Protein AF-A8LTQ1-F1 (afdb_monomer_lite)

Organism: Dinoroseobacter shibae (strain DSM 16493 / NCIMB 14021 / DFL 12) (NCBI:txid398580)

Sequence (109 aa):
MTTNLFRIATPITLWAIHFIAIYALISAACSPRGLLGPDTMAAVAALVTGTIAVAILVLLILSGRGMRRVGPDGPELPLAQAAWWSALISFLAVLANVWPILRVSGCTG

Foldseek 3Di:
DVVLVCLLCVLVVLLVVLVVVLVVLLCCCLPPVRNDDLVRSLVVNCVSLVVSLVVLVVSLVVLVVVLVVCDPPRPCNVSSVSSNVSSVVSNVSSVVVVVCSVPPPDSDD

Radius of gyration: 17.26 Å; chains: 1; bounding box: 44×19×48 Å

Secondary structure (DSSP, 8-state):
-HHHHHHHHHHHHHHHHHHHHHHHHHHHHTSTT--S-HHHHHHHHHHHHHHHHHHHHHHHHHHHHHHHHH-TT-TTHHHHHHHHHHHHHHHHHHHHTHHHHHH---S--

pLDDT: mean 88.51, std 9.96, range [54.66, 98.06]

Structure (mmCIF, N/CA/C/O backbone):
data_AF-A8LTQ1-F1
#
_entry.id   AF-A8LTQ1-F1
#
loop_
_atom_site.group_PDB
_atom_site.id
_atom_site.type_symbol
_atom_site.label_atom_id
_atom_site.label_alt_id
_atom_site.label_comp_id
_atom_site.label_asym_id
_atom_site.label_entity_id
_atom_site.label_seq_id
_atom_site.pdbx_PDB_ins_code
_atom_site.Cartn_x
_atom_site.Cartn_y
_atom_site.Cartn_z
_atom_site.occupancy
_atom_site.B_iso_or_equiv
_atom_site.auth_seq_id
_atom_site.auth_comp_id
_atom_site.auth_asym_id
_atom_site.auth_atom_id
_atom_site.pdbx_PDB_model_num
ATOM 1 N N . MET A 1 1 ? 2.216 4.146 -23.168 1.00 58.44 1 MET A N 1
ATOM 2 C CA . MET A 1 1 ? 2.246 5.243 -22.170 1.00 58.44 1 MET A CA 1
ATOM 3 C C . MET A 1 1 ? 1.291 5.009 -20.997 1.00 58.44 1 MET A C 1
ATOM 5 O O . MET A 1 1 ? 1.746 5.030 -19.861 1.00 58.44 1 MET A O 1
ATOM 9 N N . THR A 1 2 ? 0.007 4.721 -21.237 1.00 70.44 2 THR A N 1
ATOM 10 C CA . THR A 1 2 ? -1.019 4.515 -20.188 1.00 70.44 2 THR A CA 1
ATOM 11 C C . THR A 1 2 ? -0.652 3.443 -19.155 1.00 70.44 2 THR A C 1
ATOM 13 O O . THR A 1 2 ? -0.788 3.680 -17.960 1.00 70.44 2 THR A O 1
ATOM 16 N N . THR A 1 3 ? -0.094 2.305 -19.575 1.00 77.44 3 THR A N 1
ATOM 17 C CA . THR A 1 3 ? 0.276 1.198 -18.671 1.00 77.44 3 THR A CA 1
ATOM 18 C C . THR A 1 3 ? 1.339 1.574 -17.631 1.00 77.44 3 THR A C 1
ATOM 20 O O . THR A 1 3 ? 1.256 1.134 -16.486 1.00 77.44 3 THR A O 1
ATOM 23 N N . ASN A 1 4 ? 2.323 2.404 -17.997 1.00 76.06 4 ASN A N 1
ATOM 24 C CA . ASN A 1 4 ? 3.359 2.860 -17.061 1.00 76.06 4 ASN A CA 1
ATOM 25 C C . ASN A 1 4 ? 2.785 3.861 -16.054 1.00 76.06 4 ASN A C 1
ATOM 27 O O . ASN A 1 4 ? 3.114 3.806 -14.873 1.00 76.06 4 ASN A O 1
ATOM 31 N N . LEU A 1 5 ? 1.866 4.715 -16.507 1.00 85.88 5 LEU A N 1
ATOM 32 C CA . LEU A 1 5 ? 1.183 5.687 -15.660 1.00 85.88 5 LEU A CA 1
ATOM 33 C C . LEU A 1 5 ? 0.316 4.988 -14.603 1.00 85.88 5 LEU A C 1
ATOM 35 O O . LEU A 1 5 ? 0.384 5.341 -13.429 1.00 85.88 5 LEU A O 1
ATOM 39 N N . PHE A 1 6 ? -0.393 3.919 -14.984 1.00 88.94 6 PHE A N 1
ATOM 40 C CA . PHE A 1 6 ? -1.093 3.059 -14.026 1.00 88.94 6 PHE A CA 1
ATOM 41 C C . PHE A 1 6 ? -0.135 2.435 -13.007 1.00 88.94 6 PHE A C 1
ATOM 43 O O . PHE A 1 6 ? -0.388 2.511 -11.813 1.00 88.94 6 PHE A O 1
ATOM 50 N N . ARG A 1 7 ? 1.005 1.880 -13.432 1.00 88.56 7 ARG A N 1
ATOM 51 C CA . ARG A 1 7 ? 1.968 1.260 -12.499 1.00 88.56 7 ARG A CA 1
ATOM 52 C 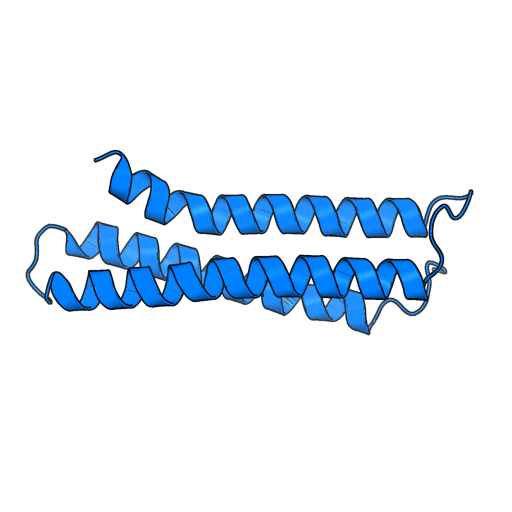C . ARG A 1 7 ? 2.552 2.232 -11.471 1.00 88.56 7 ARG A C 1
ATOM 54 O O . ARG A 1 7 ? 2.859 1.805 -10.363 1.00 88.56 7 ARG A O 1
ATOM 61 N N . ILE A 1 8 ? 2.694 3.506 -11.831 1.00 93.88 8 ILE A N 1
ATOM 62 C CA . ILE A 1 8 ? 3.156 4.566 -10.925 1.00 93.88 8 ILE A CA 1
ATOM 63 C C . ILE A 1 8 ? 2.021 5.017 -9.995 1.00 93.88 8 ILE A C 1
ATOM 65 O O . ILE A 1 8 ? 2.222 5.140 -8.789 1.00 93.88 8 ILE A O 1
ATOM 69 N N . ALA A 1 9 ? 0.824 5.248 -10.540 1.00 95.69 9 ALA A N 1
ATOM 70 C CA . ALA A 1 9 ? -0.294 5.813 -9.790 1.00 95.69 9 ALA A CA 1
ATOM 71 C C . ALA A 1 9 ? -0.985 4.795 -8.870 1.00 95.69 9 ALA A C 1
ATOM 73 O O . ALA A 1 9 ? -1.366 5.147 -7.757 1.00 95.69 9 ALA A O 1
ATOM 74 N N . THR A 1 10 ? -1.129 3.533 -9.289 1.00 96.00 10 THR A N 1
ATOM 75 C CA . THR A 1 10 ? -1.904 2.523 -8.549 1.00 96.00 10 THR A CA 1
ATOM 76 C C . THR A 1 10 ? -1.443 2.3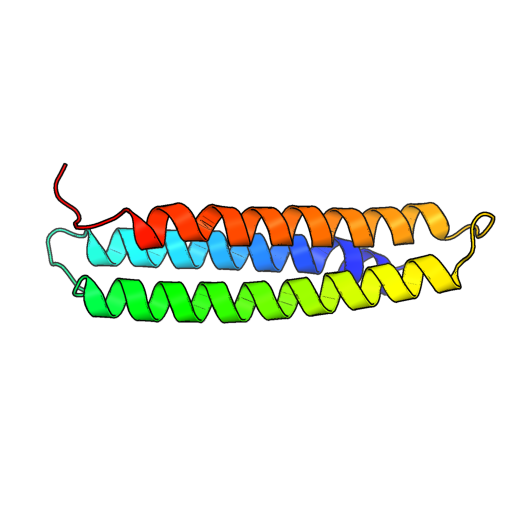37 -7.098 1.00 96.00 10 THR A C 1
ATOM 78 O O . THR A 1 10 ? -2.313 2.352 -6.230 1.00 96.00 10 THR A O 1
ATOM 81 N N . PRO A 1 11 ? -0.140 2.207 -6.77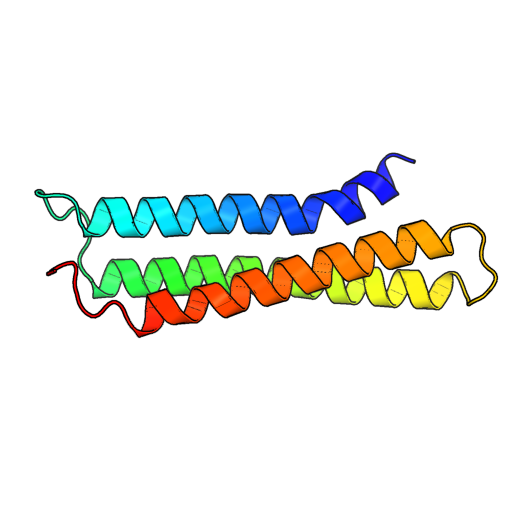0 1.00 96.38 11 PRO A N 1
ATOM 82 C CA . PRO A 1 11 ? 0.285 2.091 -5.375 1.00 96.38 11 PRO A CA 1
ATOM 83 C C . PRO A 1 11 ? -0.105 3.304 -4.524 1.00 96.38 11 PRO A C 1
ATOM 85 O O . PRO A 1 11 ? -0.576 3.142 -3.399 1.00 96.38 11 PRO A O 1
ATOM 88 N N . ILE A 1 12 ? 0.023 4.509 -5.088 1.00 96.88 12 ILE A N 1
ATOM 89 C CA . ILE A 1 12 ? -0.324 5.770 -4.421 1.00 96.88 12 ILE A CA 1
ATOM 90 C C . ILE A 1 12 ? -1.834 5.839 -4.190 1.00 96.88 12 ILE A C 1
ATOM 92 O O . ILE A 1 12 ? -2.277 6.164 -3.090 1.00 96.88 12 ILE A O 1
ATOM 96 N N . THR A 1 13 ? -2.634 5.487 -5.197 1.00 97.50 13 THR A N 1
ATOM 97 C CA . THR A 1 13 ? -4.095 5.456 -5.087 1.00 97.50 13 THR A CA 1
ATOM 98 C C . THR A 1 13 ? -4.561 4.421 -4.063 1.00 97.50 13 THR A C 1
ATOM 100 O O . THR A 1 13 ? -5.430 4.729 -3.253 1.00 97.50 13 THR A O 1
ATOM 103 N N . LEU A 1 14 ? -3.969 3.222 -4.045 1.00 97.25 14 LEU A N 1
ATOM 104 C CA . LEU A 1 14 ? -4.289 2.193 -3.050 1.00 97.25 14 LEU A CA 1
ATOM 105 C C . LEU A 1 14 ? -3.955 2.652 -1.630 1.00 97.25 14 LEU A C 1
ATOM 107 O O . LEU A 1 14 ? -4.764 2.461 -0.724 1.00 97.25 14 LEU A O 1
ATOM 111 N N . TRP A 1 15 ? -2.801 3.294 -1.440 1.00 97.00 15 TRP A N 1
ATOM 112 C CA . TRP A 1 15 ? -2.447 3.894 -0.157 1.00 97.00 15 TRP A CA 1
ATOM 113 C C . TRP A 1 15 ? -3.427 5.002 0.253 1.00 97.00 15 TRP A C 1
ATOM 115 O O . TRP A 1 15 ? -3.867 5.026 1.398 1.00 97.00 15 TRP A O 1
ATOM 125 N N . ALA A 1 16 ? -3.826 5.885 -0.665 1.00 97.19 16 ALA A N 1
ATOM 126 C CA . ALA A 1 16 ? -4.780 6.950 -0.361 1.00 97.19 16 ALA A CA 1
ATOM 127 C C . ALA A 1 16 ? -6.154 6.388 0.045 1.00 97.19 16 ALA A C 1
ATOM 129 O O . ALA A 1 16 ? -6.738 6.831 1.033 1.00 97.19 16 ALA A O 1
ATOM 130 N N . ILE A 1 17 ? -6.648 5.371 -0.671 1.00 97.44 17 ILE A N 1
ATOM 131 C CA . ILE A 1 17 ? -7.896 4.671 -0.331 1.00 97.44 17 ILE A CA 1
ATOM 132 C C . ILE A 1 17 ? -7.784 4.013 1.049 1.00 97.44 17 ILE A C 1
ATOM 134 O O . ILE A 1 17 ? -8.697 4.140 1.864 1.00 97.44 17 ILE A O 1
ATOM 138 N N . HIS A 1 18 ? -6.663 3.345 1.331 1.00 96.44 18 HIS A N 1
ATOM 139 C CA . HIS A 1 18 ? -6.382 2.761 2.645 1.00 96.44 18 HIS A CA 1
ATOM 140 C C . HIS A 1 18 ? -6.408 3.809 3.753 1.00 96.44 18 HIS A C 1
ATOM 142 O O . HIS A 1 18 ? -7.106 3.622 4.746 1.00 96.44 18 HIS A O 1
ATOM 148 N N . PHE A 1 19 ? -5.712 4.928 3.563 1.00 94.56 19 PHE A N 1
A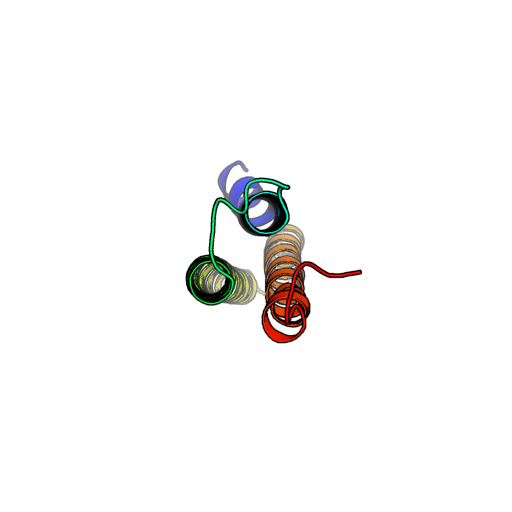TOM 149 C CA . PHE A 1 19 ? -5.666 6.018 4.531 1.00 94.56 19 PHE A CA 1
ATOM 150 C C . PHE A 1 19 ? -7.066 6.568 4.832 1.00 94.56 19 PHE A C 1
ATOM 152 O O . PHE A 1 19 ? -7.435 6.706 5.998 1.00 94.56 19 PHE A O 1
ATOM 159 N N . ILE A 1 20 ? -7.875 6.807 3.794 1.00 96.19 20 ILE A N 1
ATOM 160 C CA . ILE A 1 20 ? -9.266 7.259 3.938 1.00 96.19 20 ILE A CA 1
ATOM 161 C C . ILE A 1 20 ? -10.097 6.229 4.713 1.00 96.19 20 ILE A C 1
ATOM 163 O O . ILE A 1 20 ? -10.845 6.603 5.616 1.00 96.19 20 ILE A O 1
ATOM 167 N N . ALA A 1 21 ? -9.959 4.938 4.398 1.00 94.31 21 ALA A N 1
ATOM 168 C CA . ALA A 1 21 ? -10.699 3.874 5.070 1.00 94.31 21 ALA A CA 1
ATOM 169 C C . ALA A 1 21 ? -10.338 3.766 6.561 1.00 94.31 21 ALA A C 1
ATOM 171 O O . ALA A 1 21 ? -11.232 3.693 7.403 1.00 94.31 21 ALA A O 1
ATOM 172 N N . ILE A 1 22 ? -9.045 3.804 6.902 1.00 92.12 22 ILE A N 1
ATOM 173 C CA . ILE A 1 22 ? -8.582 3.777 8.297 1.00 92.12 22 ILE A CA 1
ATOM 174 C C . ILE A 1 22 ? -9.066 5.014 9.052 1.00 92.12 22 ILE A C 1
ATOM 176 O O . ILE A 1 22 ? -9.585 4.887 10.160 1.00 92.12 22 ILE A O 1
ATOM 180 N N . TYR A 1 23 ? -8.962 6.196 8.444 1.00 90.38 23 TYR A N 1
ATOM 181 C CA . TYR A 1 23 ? -9.469 7.427 9.042 1.00 90.38 23 TYR A CA 1
ATOM 182 C C . TYR A 1 23 ? -10.973 7.334 9.333 1.00 90.38 23 TYR A C 1
ATOM 184 O O . TYR A 1 23 ? -11.397 7.584 10.459 1.00 90.38 23 TYR A O 1
ATOM 192 N N . ALA A 1 24 ? -11.772 6.889 8.358 1.00 91.69 24 ALA A N 1
ATOM 193 C CA . ALA A 1 24 ? -13.213 6.723 8.522 1.00 91.69 24 ALA A CA 1
ATOM 194 C C . ALA A 1 24 ? -13.574 5.707 9.621 1.00 91.69 24 ALA A C 1
ATOM 196 O O . ALA A 1 24 ? -14.493 5.956 10.401 1.00 91.69 24 ALA A O 1
ATOM 197 N N . LEU A 1 25 ? -12.840 4.592 9.721 1.00 90.25 25 LEU A N 1
ATOM 198 C CA . LEU A 1 25 ? -13.030 3.591 10.778 1.00 90.25 25 LEU A CA 1
ATOM 199 C C . LEU A 1 25 ? -12.756 4.170 12.169 1.00 90.25 25 LEU A C 1
ATOM 201 O O . LEU A 1 25 ? -13.558 3.970 13.081 1.00 90.25 25 LEU A O 1
ATOM 205 N N . ILE A 1 26 ? -11.663 4.923 12.321 1.00 86.62 26 ILE A N 1
ATOM 206 C CA . ILE A 1 26 ? -11.325 5.594 13.581 1.00 86.62 26 ILE A CA 1
ATOM 207 C C . ILE A 1 26 ? -12.400 6.632 13.926 1.00 86.62 26 ILE A C 1
ATOM 209 O O . ILE A 1 26 ? -12.896 6.645 15.051 1.00 86.62 26 ILE A O 1
ATOM 213 N N . SER A 1 27 ? -12.830 7.457 12.964 1.00 87.75 27 SER A N 1
ATOM 214 C CA . SER A 1 27 ? -13.909 8.431 13.178 1.00 87.75 27 SER A CA 1
ATOM 215 C C . SER A 1 27 ? -15.233 7.771 13.580 1.00 87.75 27 SER A C 1
ATOM 217 O O . SER A 1 27 ? -15.941 8.297 14.437 1.00 87.75 27 SER A O 1
ATOM 219 N N . ALA A 1 28 ? -15.572 6.618 12.998 1.00 87.44 28 ALA A N 1
ATOM 220 C CA . ALA A 1 28 ? -16.782 5.876 13.342 1.00 87.44 28 ALA A CA 1
ATOM 221 C C . ALA A 1 28 ? -16.717 5.292 14.763 1.00 87.44 28 ALA A C 1
ATOM 223 O O . ALA A 1 28 ? -17.684 5.426 15.522 1.00 87.44 28 ALA A O 1
ATOM 224 N N . ALA A 1 29 ? -15.577 4.702 15.137 1.00 85.81 29 ALA A N 1
ATOM 225 C CA . ALA A 1 29 ? -15.347 4.153 16.472 1.00 85.81 29 ALA A CA 1
ATOM 226 C C . ALA A 1 29 ? -15.342 5.243 17.556 1.00 85.81 29 ALA A C 1
ATOM 228 O O . ALA A 1 29 ? -15.909 5.047 18.626 1.00 85.81 29 ALA A O 1
ATOM 229 N N . CYS A 1 30 ? -14.777 6.416 17.254 1.00 84.38 30 CYS A N 1
ATOM 230 C CA . CYS A 1 30 ? -14.687 7.540 18.188 1.00 84.38 30 CYS A CA 1
ATOM 231 C C . CYS A 1 30 ? -15.872 8.515 18.119 1.00 84.38 30 CYS A C 1
ATOM 233 O O . CYS A 1 30 ? -15.833 9.585 18.725 1.00 84.38 30 CYS A O 1
ATOM 235 N N . SER A 1 31 ? -16.934 8.173 17.387 1.00 85.88 31 SER A N 1
ATOM 236 C CA . SER A 1 31 ? -18.150 8.986 17.357 1.00 85.88 31 SER A CA 1
ATOM 237 C C . SER A 1 31 ? -18.899 8.917 18.702 1.00 85.88 31 SER A C 1
ATOM 239 O O . SER A 1 31 ? -18.858 7.880 19.363 1.00 85.88 31 SER A O 1
ATOM 241 N N . PRO A 1 32 ? -19.669 9.952 19.104 1.00 77.31 32 PRO A N 1
ATOM 242 C CA . PRO A 1 32 ? -20.392 9.964 20.387 1.00 77.31 32 PRO A CA 1
ATOM 243 C C . PRO A 1 32 ? -21.386 8.810 20.567 1.00 77.31 32 PRO A C 1
ATOM 245 O O . PRO A 1 32 ? -21.786 8.495 21.682 1.00 77.31 32 PRO A O 1
ATOM 248 N N . ARG A 1 33 ? -21.823 8.208 19.455 1.00 75.94 33 ARG A N 1
ATOM 249 C CA . ARG A 1 33 ? -22.756 7.077 19.430 1.00 75.94 33 ARG A CA 1
ATOM 250 C C . ARG A 1 33 ? -22.043 5.721 19.389 1.00 75.94 33 ARG A C 1
ATOM 252 O O . ARG A 1 33 ? -22.732 4.712 19.448 1.00 75.94 33 ARG A O 1
ATOM 259 N N . GLY A 1 34 ? -20.709 5.698 19.269 1.00 72.88 34 GLY A N 1
ATOM 260 C CA . GLY A 1 34 ? -19.882 4.491 19.325 1.00 72.88 34 GLY A CA 1
ATOM 261 C C . GLY A 1 34 ? -20.360 3.385 18.387 1.00 72.88 34 GLY A C 1
ATOM 262 O O . GLY A 1 34 ? -20.672 2.291 18.842 1.00 72.88 34 GLY A O 1
ATOM 263 N N . LEU A 1 35 ? -20.448 3.668 17.081 1.00 79.50 35 LEU A N 1
ATOM 264 C CA . LEU A 1 35 ? -20.995 2.734 16.080 1.00 79.50 35 LEU A CA 1
ATOM 265 C C . LEU A 1 35 ? -20.237 1.394 15.999 1.00 79.50 35 LEU A C 1
ATOM 267 O O . LEU A 1 35 ? -20.791 0.415 15.503 1.00 79.50 35 LEU A O 1
ATOM 271 N N . LEU A 1 36 ? -18.980 1.351 16.451 1.00 82.50 36 LEU A N 1
ATOM 272 C CA . LEU A 1 36 ? -18.110 0.177 16.421 1.00 82.50 36 LEU A CA 1
ATOM 273 C C . LEU A 1 36 ? -17.378 0.019 17.754 1.00 82.50 36 LEU A C 1
ATOM 275 O O . LEU A 1 36 ? -16.804 0.978 18.268 1.00 82.50 36 LEU A O 1
ATOM 279 N N . GLY A 1 37 ? -17.351 -1.208 18.277 1.00 83.44 37 GLY A N 1
ATOM 280 C CA . GLY A 1 37 ? -16.516 -1.557 19.424 1.00 83.44 37 GLY A CA 1
ATOM 281 C C . GLY A 1 37 ? -15.020 -1.596 19.061 1.00 83.44 37 GLY A C 1
ATOM 282 O O . GLY A 1 37 ? -14.689 -1.836 17.893 1.00 83.44 37 GLY A O 1
ATOM 283 N N . PRO A 1 38 ? -14.108 -1.417 20.037 1.00 82.56 38 PRO A N 1
ATOM 284 C CA . PRO A 1 38 ? -12.661 -1.410 19.802 1.00 82.56 38 PRO A CA 1
ATOM 285 C C . PRO A 1 38 ? -12.145 -2.672 19.102 1.00 82.56 38 PRO A C 1
ATOM 287 O O . PRO A 1 38 ? -11.390 -2.568 18.139 1.00 82.56 38 PRO A O 1
ATOM 290 N N . ASP A 1 39 ? -12.621 -3.853 19.507 1.00 85.75 39 ASP A N 1
ATOM 291 C CA . ASP A 1 39 ? -12.189 -5.131 18.922 1.00 85.75 39 ASP A CA 1
ATOM 292 C C . ASP A 1 39 ? -12.604 -5.259 17.452 1.00 85.75 39 ASP A C 1
ATOM 294 O O . ASP A 1 39 ? -11.830 -5.709 16.607 1.00 85.75 39 ASP A O 1
ATOM 298 N N . THR A 1 40 ? -13.824 -4.821 17.121 1.00 88.88 40 THR A N 1
ATOM 299 C CA . THR A 1 40 ? -14.318 -4.836 15.736 1.00 88.88 40 THR A CA 1
ATOM 300 C C . THR A 1 40 ? -13.553 -3.831 14.882 1.00 88.88 40 THR A C 1
ATOM 302 O O . THR A 1 40 ? -13.168 -4.153 13.759 1.00 88.88 40 THR A O 1
ATOM 305 N N . MET A 1 41 ? -13.279 -2.635 15.412 1.00 88.31 41 MET A N 1
ATOM 306 C CA . MET A 1 41 ? -12.470 -1.633 14.719 1.00 88.31 41 MET A CA 1
ATOM 307 C C . MET A 1 41 ? -11.055 -2.154 14.449 1.00 88.31 41 MET A C 1
ATOM 309 O O . MET A 1 41 ? -10.607 -2.098 13.304 1.00 88.31 41 MET A O 1
ATOM 313 N N . ALA A 1 42 ? -10.393 -2.735 15.453 1.00 87.12 42 ALA A N 1
ATOM 314 C CA . ALA A 1 42 ? -9.059 -3.309 15.312 1.00 87.12 42 ALA A CA 1
ATOM 315 C C . ALA A 1 42 ? -9.032 -4.452 14.286 1.00 87.12 42 ALA A C 1
ATOM 317 O O . ALA A 1 42 ? -8.162 -4.471 13.413 1.00 87.12 42 ALA A O 1
ATOM 318 N N . ALA A 1 43 ? -10.007 -5.366 14.329 1.00 89.94 43 ALA A N 1
ATOM 319 C CA . ALA A 1 43 ? -10.101 -6.475 13.381 1.00 89.94 43 ALA A CA 1
ATOM 320 C C . ALA A 1 43 ? -10.296 -5.991 11.933 1.00 89.94 43 ALA A C 1
ATOM 322 O O . ALA A 1 43 ? -9.596 -6.445 11.024 1.00 89.94 43 ALA A O 1
ATOM 323 N N . VAL A 1 44 ? -11.206 -5.035 11.709 1.00 92.19 44 VAL A N 1
ATOM 324 C CA . VAL A 1 44 ? -11.457 -4.476 10.371 1.00 92.19 44 VAL A CA 1
ATOM 325 C C . VAL A 1 44 ? -10.249 -3.673 9.885 1.00 92.19 44 VAL A C 1
ATOM 327 O O . VAL A 1 44 ? -9.834 -3.831 8.737 1.00 92.19 44 VAL A O 1
ATOM 330 N N . ALA A 1 45 ? -9.633 -2.866 10.749 1.00 91.19 45 ALA A N 1
ATOM 331 C CA . ALA A 1 45 ? -8.433 -2.105 10.415 1.00 91.19 45 ALA A CA 1
ATOM 332 C C . ALA A 1 45 ? -7.252 -3.025 10.061 1.00 91.19 45 ALA A C 1
ATOM 334 O O . ALA A 1 45 ? -6.547 -2.763 9.082 1.00 91.19 45 ALA A O 1
ATOM 335 N N . ALA A 1 46 ? -7.061 -4.124 10.798 1.00 91.12 46 ALA A N 1
ATOM 336 C CA . ALA A 1 46 ? -6.042 -5.130 10.505 1.00 91.12 46 ALA A CA 1
ATOM 337 C C . ALA A 1 46 ? -6.298 -5.821 9.157 1.00 91.12 46 ALA A C 1
ATOM 339 O O . ALA A 1 46 ? -5.371 -5.961 8.358 1.00 91.12 46 ALA A O 1
ATOM 340 N N . LEU A 1 47 ? -7.550 -6.185 8.861 1.00 94.06 47 LEU A N 1
ATOM 341 C CA . LEU A 1 47 ? -7.926 -6.803 7.587 1.00 94.06 47 LEU A CA 1
ATOM 342 C C . LEU A 1 47 ? -7.706 -5.852 6.399 1.00 94.06 47 LEU A C 1
ATOM 344 O O . LEU A 1 47 ? -7.080 -6.225 5.404 1.00 94.06 47 LEU A O 1
ATOM 348 N N . VAL A 1 48 ? -8.176 -4.607 6.501 1.00 94.94 48 VAL A N 1
ATOM 349 C CA . VAL A 1 48 ? -8.010 -3.580 5.458 1.00 94.94 48 VAL A CA 1
ATOM 350 C C . VAL A 1 48 ? -6.530 -3.252 5.245 1.00 94.94 48 VAL A C 1
ATOM 352 O O . VAL A 1 48 ? -6.062 -3.164 4.112 1.00 94.94 48 VAL A O 1
ATOM 355 N N . THR A 1 49 ? -5.758 -3.136 6.324 1.00 94.62 49 THR A N 1
ATOM 356 C CA . THR A 1 49 ? -4.316 -2.872 6.231 1.00 94.62 49 THR A CA 1
ATOM 357 C C . THR A 1 49 ? -3.570 -4.049 5.621 1.00 94.62 49 THR A C 1
ATOM 359 O O . THR A 1 49 ? -2.776 -3.849 4.705 1.00 94.62 49 THR A O 1
ATOM 362 N N . GLY A 1 50 ? -3.854 -5.276 6.061 1.00 94.38 50 GLY A N 1
ATOM 363 C CA . GLY A 1 50 ? -3.220 -6.479 5.527 1.00 94.38 50 GLY A CA 1
ATOM 364 C C . GLY A 1 50 ? -3.510 -6.683 4.040 1.00 94.38 50 GLY A C 1
ATOM 365 O O . GLY A 1 50 ? -2.590 -6.925 3.260 1.00 94.38 50 GLY A O 1
ATOM 366 N N . THR A 1 51 ? -4.767 -6.522 3.622 1.00 96.56 51 THR A N 1
ATOM 367 C CA . THR A 1 51 ? -5.166 -6.668 2.211 1.00 96.56 51 THR A CA 1
ATOM 368 C C . THR A 1 51 ? -4.482 -5.640 1.309 1.00 96.56 51 THR A C 1
ATOM 370 O O . THR A 1 51 ? -3.913 -6.015 0.280 1.00 96.56 51 THR A O 1
ATOM 373 N N . ILE A 1 52 ? -4.455 -4.364 1.706 1.00 97.62 52 ILE A N 1
ATOM 374 C CA . ILE A 1 52 ? -3.780 -3.320 0.925 1.00 97.62 52 ILE A CA 1
ATOM 375 C C . ILE A 1 52 ? -2.259 -3.511 0.942 1.00 97.62 52 ILE A C 1
ATOM 377 O O . ILE A 1 52 ? -1.621 -3.376 -0.104 1.00 97.62 52 ILE A O 1
ATOM 381 N N . ALA A 1 53 ? -1.668 -3.877 2.083 1.00 96.50 53 ALA A N 1
ATOM 382 C CA . ALA A 1 53 ? -0.235 -4.150 2.179 1.00 96.50 53 ALA A CA 1
ATOM 383 C C . ALA A 1 53 ? 0.184 -5.269 1.217 1.00 96.50 53 ALA A C 1
ATOM 385 O O . ALA A 1 53 ? 1.164 -5.112 0.490 1.00 96.50 53 ALA A O 1
ATOM 386 N N . VAL A 1 54 ? -0.581 -6.364 1.151 1.00 97.81 54 VAL A N 1
ATOM 387 C CA . VAL A 1 54 ? -0.333 -7.460 0.202 1.00 97.81 54 VAL A CA 1
ATOM 388 C C . VAL A 1 54 ? -0.484 -6.980 -1.243 1.00 97.81 54 VAL A C 1
ATOM 390 O O . VAL A 1 54 ? 0.383 -7.272 -2.067 1.00 97.81 54 VAL A O 1
ATOM 393 N N . ALA A 1 55 ? -1.527 -6.209 -1.561 1.00 97.81 55 ALA A N 1
ATOM 394 C CA . ALA A 1 55 ? -1.721 -5.676 -2.910 1.00 97.81 55 ALA A CA 1
ATOM 395 C C . ALA A 1 55 ? -0.539 -4.796 -3.358 1.00 97.81 55 ALA A C 1
ATOM 397 O O . ALA A 1 55 ? -0.008 -4.977 -4.457 1.00 97.81 55 ALA A O 1
ATOM 398 N N . ILE A 1 56 ? -0.070 -3.888 -2.497 1.00 97.50 56 ILE A N 1
ATOM 399 C CA . ILE A 1 56 ? 1.078 -3.025 -2.801 1.00 97.50 56 ILE A CA 1
ATOM 400 C C . ILE A 1 56 ? 2.381 -3.834 -2.841 1.00 97.50 56 ILE A C 1
ATOM 402 O O . ILE A 1 56 ? 3.213 -3.581 -3.709 1.00 97.50 56 ILE A O 1
ATOM 406 N N . LEU A 1 57 ? 2.554 -4.842 -1.982 1.00 97.75 57 LEU A N 1
ATOM 407 C CA . LEU A 1 57 ? 3.708 -5.743 -2.034 1.00 97.75 57 LEU A CA 1
ATOM 408 C C . LEU A 1 57 ? 3.786 -6.477 -3.378 1.00 97.75 57 LEU A C 1
ATOM 410 O O . LEU A 1 57 ? 4.859 -6.557 -3.979 1.00 97.75 57 LEU A O 1
ATOM 414 N N . VAL A 1 58 ? 2.654 -6.970 -3.888 1.00 97.56 58 VAL A N 1
ATOM 415 C CA . VAL A 1 58 ? 2.586 -7.577 -5.224 1.00 97.56 58 VAL A CA 1
ATOM 416 C C . VAL A 1 58 ? 3.019 -6.563 -6.285 1.00 97.56 58 VAL A C 1
ATOM 418 O O . VAL A 1 58 ? 3.874 -6.887 -7.111 1.00 97.56 58 VAL A O 1
ATOM 421 N N . LEU A 1 59 ? 2.515 -5.326 -6.239 1.00 96.00 59 LEU A N 1
ATOM 422 C CA . LEU A 1 59 ? 2.931 -4.267 -7.168 1.00 96.00 59 LEU A CA 1
ATOM 423 C C . LEU A 1 59 ? 4.428 -3.953 -7.062 1.00 96.00 59 LEU A C 1
ATOM 425 O O . LEU A 1 59 ? 5.092 -3.836 -8.088 1.00 96.00 59 LEU A O 1
ATOM 429 N N . LEU A 1 60 ? 4.982 -3.889 -5.852 1.00 96.81 60 LEU A N 1
ATOM 430 C CA . LEU A 1 60 ? 6.405 -3.655 -5.609 1.00 96.81 60 LEU A CA 1
ATOM 431 C C . LEU A 1 60 ? 7.270 -4.760 -6.230 1.00 96.81 60 LEU A C 1
ATOM 433 O O . LEU A 1 60 ? 8.247 -4.471 -6.927 1.00 96.81 60 LEU A O 1
ATOM 437 N N . ILE A 1 61 ? 6.886 -6.026 -6.036 1.00 96.88 61 ILE A N 1
ATOM 438 C CA . ILE A 1 61 ? 7.574 -7.184 -6.622 1.00 96.88 61 ILE A CA 1
ATOM 439 C C . ILE A 1 61 ? 7.488 -7.144 -8.153 1.00 96.88 61 ILE A C 1
ATOM 441 O O . ILE A 1 61 ? 8.493 -7.374 -8.835 1.00 96.88 61 ILE A O 1
ATOM 445 N N . LEU A 1 62 ? 6.313 -6.841 -8.713 1.00 94.62 62 LEU A N 1
ATOM 446 C CA . LEU A 1 62 ? 6.114 -6.751 -10.161 1.00 94.62 62 LEU A CA 1
ATOM 447 C C . LEU A 1 62 ? 6.907 -5.591 -10.779 1.00 94.62 62 LEU A C 1
ATOM 449 O O . LEU A 1 62 ? 7.568 -5.794 -11.800 1.00 94.62 62 LEU A O 1
ATOM 453 N N . SER A 1 63 ? 6.915 -4.416 -10.147 1.00 93.31 63 SER A N 1
ATOM 454 C CA . SER A 1 63 ? 7.711 -3.258 -10.571 1.00 93.31 63 SER A CA 1
ATOM 455 C C . SER A 1 63 ? 9.209 -3.548 -10.489 1.00 93.31 63 SER A C 1
ATOM 457 O O . SER A 1 63 ? 9.939 -3.255 -11.434 1.00 93.31 63 SER A O 1
ATOM 459 N N . GLY A 1 64 ? 9.672 -4.219 -9.429 1.00 93.25 64 GLY A N 1
ATOM 460 C CA . GLY A 1 64 ? 11.075 -4.624 -9.290 1.00 93.25 64 GLY A CA 1
ATOM 461 C C . GLY A 1 64 ? 11.506 -5.636 -10.354 1.00 93.25 64 GLY A C 1
ATOM 462 O O . GLY A 1 64 ? 12.588 -5.520 -10.932 1.00 93.25 64 GLY A O 1
ATOM 463 N N . ARG A 1 65 ? 10.640 -6.604 -10.680 1.00 93.56 65 ARG A N 1
ATOM 464 C CA . ARG A 1 65 ? 10.859 -7.538 -11.798 1.00 93.56 65 ARG A CA 1
ATOM 465 C C . ARG A 1 65 ? 10.880 -6.820 -13.147 1.00 93.56 65 ARG A C 1
ATOM 467 O O . ARG A 1 65 ? 11.718 -7.151 -13.979 1.00 93.56 65 ARG A O 1
ATOM 474 N N . GLY A 1 66 ? 9.985 -5.857 -13.361 1.00 88.88 66 GLY A N 1
ATOM 475 C CA . GLY A 1 66 ? 9.951 -5.033 -14.570 1.00 88.88 66 GLY A CA 1
ATOM 476 C C . GLY A 1 66 ? 11.235 -4.227 -14.752 1.00 88.88 66 GLY A C 1
ATOM 477 O O . GLY A 1 66 ? 11.856 -4.310 -15.806 1.00 88.88 66 GLY A O 1
ATOM 478 N N . MET A 1 67 ? 11.684 -3.541 -13.700 1.00 90.00 67 MET A N 1
ATOM 479 C CA . MET A 1 67 ? 12.922 -2.758 -13.698 1.00 90.00 67 MET A CA 1
ATOM 480 C C . MET A 1 67 ? 14.148 -3.616 -14.034 1.00 90.00 67 MET A C 1
ATOM 482 O O . MET A 1 67 ? 14.946 -3.240 -14.887 1.00 90.00 67 MET A O 1
ATOM 486 N N . ARG A 1 68 ? 14.259 -4.820 -13.450 1.00 91.00 68 ARG A N 1
ATOM 487 C CA . ARG A 1 68 ? 15.352 -5.760 -13.768 1.00 91.00 68 ARG A CA 1
ATOM 488 C C . ARG A 1 68 ? 15.365 -6.213 -15.233 1.00 91.00 68 ARG A C 1
ATOM 490 O O . ARG A 1 68 ? 16.429 -6.550 -15.733 1.00 91.00 68 ARG A O 1
ATOM 497 N N . ARG A 1 69 ? 14.211 -6.245 -15.912 1.00 90.06 69 ARG A N 1
ATOM 498 C CA . ARG A 1 69 ? 14.109 -6.647 -17.329 1.00 90.06 69 ARG A CA 1
ATOM 499 C C . ARG A 1 69 ? 14.507 -5.543 -18.305 1.00 90.06 69 ARG A C 1
ATOM 501 O O . ARG A 1 69 ? 14.935 -5.866 -19.403 1.00 90.06 69 ARG A O 1
ATOM 508 N N . VAL A 1 70 ? 14.335 -4.276 -17.928 1.00 89.56 70 VAL A N 1
ATOM 509 C CA . VAL A 1 70 ? 14.696 -3.125 -18.777 1.00 89.56 70 VAL A CA 1
ATOM 510 C C . VAL A 1 70 ? 16.217 -3.000 -18.928 1.00 89.56 70 VAL A C 1
ATOM 512 O O . VAL A 1 70 ? 16.688 -2.576 -19.978 1.00 89.56 70 VAL A O 1
ATOM 515 N N . GLY A 1 71 ? 16.978 -3.430 -17.916 1.00 85.50 71 GLY A N 1
ATOM 516 C CA . GLY A 1 71 ? 18.436 -3.307 -17.896 1.00 85.50 71 GLY A CA 1
ATOM 517 C C . GLY A 1 71 ? 18.909 -1.886 -17.544 1.00 85.50 71 GLY A C 1
ATOM 518 O O . GLY A 1 71 ? 18.101 -0.956 -17.522 1.00 85.50 71 GLY A O 1
ATOM 519 N N . PRO A 1 72 ? 20.204 -1.710 -17.222 1.00 84.88 72 PRO A N 1
ATOM 520 C CA . PRO A 1 72 ? 20.758 -0.435 -16.748 1.00 84.88 72 PRO A CA 1
ATOM 521 C C . PRO A 1 72 ? 20.775 0.678 -17.809 1.00 84.88 72 PRO A C 1
ATOM 523 O O . PRO A 1 72 ? 20.685 1.844 -17.446 1.00 84.88 72 PRO A O 1
ATOM 526 N N . ASP A 1 73 ? 20.806 0.327 -19.097 1.00 89.19 73 ASP A N 1
ATOM 527 C CA . ASP A 1 73 ? 20.890 1.293 -20.207 1.00 89.19 73 ASP A CA 1
ATOM 528 C C . ASP A 1 73 ? 19.569 1.430 -20.988 1.00 89.19 73 ASP A C 1
ATOM 530 O O . ASP A 1 73 ? 19.518 2.010 -22.073 1.00 89.19 73 ASP A O 1
ATOM 534 N N . GLY A 1 74 ? 18.477 0.860 -20.468 1.00 87.81 74 GLY A N 1
ATOM 535 C CA . GLY A 1 74 ? 17.189 0.871 -21.154 1.00 87.81 74 GLY A CA 1
ATOM 536 C C . GLY A 1 74 ? 16.515 2.253 -21.109 1.00 87.81 74 GLY A C 1
ATOM 537 O O . GLY A 1 74 ? 16.430 2.857 -20.039 1.00 87.81 74 GLY A O 1
ATOM 538 N N . PRO A 1 75 ? 15.932 2.743 -22.221 1.00 89.06 75 PRO A N 1
ATOM 539 C CA . PRO A 1 75 ? 15.309 4.074 -22.276 1.00 89.06 75 PRO A CA 1
ATOM 540 C C . PRO A 1 75 ? 14.080 4.221 -21.357 1.00 89.06 75 PRO A C 1
ATOM 542 O O . PRO A 1 75 ? 13.709 5.325 -20.973 1.00 89.06 75 PRO A O 1
ATOM 545 N N . GLU A 1 76 ? 13.454 3.107 -20.968 1.00 88.94 76 GLU A N 1
ATOM 546 C CA . GLU A 1 76 ? 12.293 3.056 -20.066 1.00 88.94 76 GLU A CA 1
ATOM 547 C C . GLU A 1 76 ? 12.692 3.006 -18.574 1.00 88.94 76 GLU A C 1
ATOM 549 O O . GLU A 1 76 ? 11.818 2.996 -17.698 1.00 88.94 76 GLU A O 1
ATOM 554 N N . LEU A 1 77 ? 13.995 2.952 -18.253 1.00 90.56 77 LEU A N 1
ATOM 555 C CA . LEU A 1 77 ? 14.487 2.758 -16.885 1.00 90.56 77 LEU A CA 1
ATOM 556 C C . LEU A 1 77 ? 13.974 3.821 -15.897 1.00 90.56 77 LEU A C 1
ATOM 558 O O . LEU A 1 77 ? 13.524 3.422 -14.820 1.00 90.56 77 LEU A O 1
ATOM 562 N N . PRO A 1 78 ? 13.935 5.130 -16.230 1.00 92.31 78 PRO A N 1
ATOM 563 C CA . PRO A 1 78 ? 13.418 6.140 -15.308 1.00 92.31 78 PRO A CA 1
ATOM 564 C C . PRO A 1 78 ? 11.952 5.904 -14.921 1.00 92.31 78 PRO A C 1
ATOM 566 O O . PRO A 1 78 ? 11.586 6.052 -13.756 1.00 92.31 78 PRO A O 1
ATOM 569 N N . LEU A 1 79 ? 11.108 5.473 -15.869 1.00 91.44 79 LEU A N 1
ATOM 570 C CA . LEU A 1 79 ? 9.702 5.165 -15.586 1.00 91.44 79 LEU A CA 1
ATOM 571 C C . LEU A 1 79 ? 9.560 3.888 -14.749 1.00 91.44 79 LEU A C 1
ATOM 573 O O . LEU A 1 79 ? 8.729 3.837 -1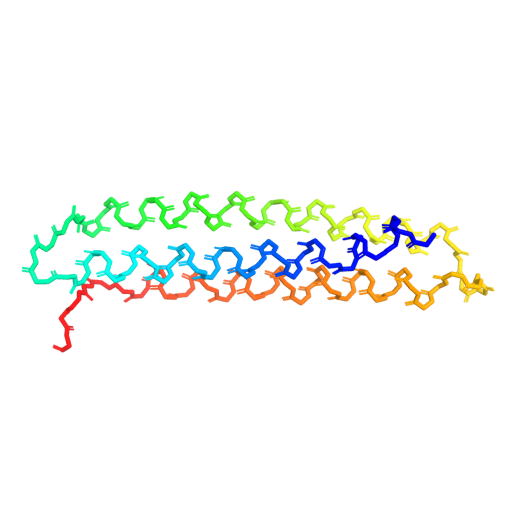3.840 1.00 91.44 79 LEU A O 1
ATOM 577 N N . ALA A 1 80 ? 10.370 2.863 -15.025 1.00 92.00 80 ALA A N 1
ATOM 578 C CA . ALA A 1 80 ? 10.381 1.637 -14.229 1.00 92.00 80 ALA A CA 1
ATOM 579 C C . ALA A 1 80 ? 10.852 1.895 -12.785 1.00 92.00 80 ALA A C 1
ATOM 581 O O . ALA A 1 80 ? 10.276 1.351 -11.839 1.00 92.00 80 ALA A O 1
ATOM 582 N N . GLN A 1 81 ? 11.852 2.761 -12.613 1.00 93.44 81 GLN A N 1
ATOM 583 C CA . GLN A 1 81 ? 12.364 3.170 -11.310 1.00 93.44 81 GLN A CA 1
ATOM 584 C C . GLN A 1 81 ? 11.328 4.000 -10.541 1.00 93.44 81 GLN A C 1
ATOM 586 O O . GLN A 1 81 ? 11.104 3.742 -9.359 1.00 93.44 81 GLN A O 1
ATOM 591 N N . ALA A 1 82 ? 10.642 4.932 -11.212 1.00 94.69 82 ALA A N 1
ATOM 592 C CA . ALA A 1 82 ? 9.541 5.689 -10.621 1.00 94.69 82 ALA A CA 1
ATOM 593 C C . ALA A 1 82 ? 8.425 4.759 -10.119 1.00 94.69 82 ALA A C 1
ATOM 595 O O . ALA A 1 82 ? 8.005 4.875 -8.972 1.00 94.69 82 ALA A O 1
ATOM 596 N N . ALA A 1 83 ? 8.006 3.777 -10.926 1.00 94.88 83 ALA A N 1
ATOM 597 C CA . ALA A 1 83 ? 6.985 2.809 -10.520 1.00 94.88 83 ALA A CA 1
ATOM 598 C C . ALA A 1 83 ? 7.412 1.970 -9.302 1.00 94.88 83 ALA A C 1
ATOM 600 O O . ALA A 1 83 ? 6.592 1.666 -8.433 1.00 94.88 83 ALA A O 1
ATOM 601 N N . TRP A 1 84 ? 8.691 1.592 -9.223 1.00 96.12 84 TRP A N 1
ATOM 602 C CA . TRP A 1 84 ? 9.229 0.861 -8.078 1.00 96.12 84 TRP A CA 1
ATOM 603 C C . TRP A 1 84 ? 9.272 1.722 -6.810 1.00 96.12 84 TRP A C 1
ATOM 605 O O . TRP A 1 84 ? 8.800 1.277 -5.763 1.00 96.12 84 TRP A O 1
ATOM 615 N N . TRP A 1 85 ? 9.757 2.964 -6.906 1.00 97.62 85 TRP A N 1
ATOM 616 C CA . TRP A 1 85 ? 9.781 3.898 -5.777 1.00 97.62 85 TRP A CA 1
ATOM 617 C C . TRP A 1 85 ? 8.383 4.244 -5.280 1.00 97.62 85 TRP A C 1
ATOM 619 O O . TRP A 1 85 ? 8.156 4.217 -4.072 1.00 97.62 85 TRP A O 1
ATOM 629 N N . SER A 1 86 ? 7.432 4.506 -6.180 1.00 96.88 86 SER A N 1
ATOM 630 C CA . SER A 1 86 ? 6.037 4.745 -5.803 1.00 96.88 86 SER A CA 1
ATOM 631 C C . SER A 1 86 ? 5.464 3.560 -5.027 1.00 96.88 86 SER A C 1
ATOM 633 O O . SER A 1 86 ? 4.873 3.754 -3.969 1.00 96.88 86 SER A O 1
ATOM 635 N N . ALA A 1 87 ? 5.701 2.327 -5.488 1.00 96.75 87 ALA A N 1
ATOM 636 C CA . ALA A 1 87 ? 5.258 1.137 -4.769 1.00 96.75 87 ALA A CA 1
ATOM 637 C C . ALA A 1 87 ? 5.935 0.978 -3.400 1.00 96.75 87 ALA A C 1
ATOM 639 O O . ALA A 1 87 ? 5.261 0.648 -2.425 1.00 96.75 87 ALA A O 1
ATOM 640 N N . LEU A 1 88 ? 7.241 1.242 -3.305 1.00 97.94 88 LEU A N 1
ATOM 641 C CA . LEU A 1 88 ? 7.988 1.121 -2.054 1.00 97.94 88 LEU A CA 1
ATOM 642 C C . LEU A 1 88 ? 7.514 2.142 -1.016 1.00 97.94 88 LEU A C 1
ATOM 644 O O . LEU A 1 88 ? 7.236 1.771 0.122 1.00 97.94 88 LEU A O 1
ATOM 648 N N . ILE A 1 89 ? 7.391 3.410 -1.410 1.00 98.06 89 ILE A N 1
ATOM 649 C CA . ILE A 1 89 ? 6.944 4.490 -0.524 1.00 98.06 89 ILE A CA 1
ATOM 650 C C . ILE A 1 89 ? 5.531 4.195 -0.016 1.00 98.06 89 ILE A C 1
ATOM 652 O O . ILE A 1 89 ? 5.294 4.243 1.189 1.00 98.06 89 ILE A O 1
ATOM 656 N N . SER A 1 90 ? 4.608 3.825 -0.908 1.00 97.81 90 SER A N 1
ATOM 657 C CA . SER A 1 90 ? 3.242 3.472 -0.517 1.00 97.81 90 SER A CA 1
ATOM 658 C C . SER A 1 90 ? 3.200 2.251 0.405 1.00 97.81 90 SER A C 1
ATOM 660 O O . SER A 1 90 ? 2.429 2.242 1.361 1.00 97.81 90 SER A O 1
ATOM 662 N N . PHE A 1 91 ? 4.051 1.245 0.180 1.00 97.50 91 PHE A N 1
ATOM 663 C CA . PHE A 1 91 ? 4.139 0.074 1.053 1.00 97.50 91 PHE A CA 1
ATOM 664 C C . PHE A 1 91 ? 4.602 0.455 2.461 1.00 97.50 91 PHE A C 1
ATOM 666 O O . PHE A 1 91 ? 3.953 0.101 3.445 1.00 97.50 91 PHE A O 1
ATOM 673 N N . LEU A 1 92 ? 5.685 1.231 2.559 1.00 96.94 92 LEU A N 1
ATOM 674 C CA . LEU A 1 92 ? 6.205 1.723 3.835 1.00 96.94 92 LEU A CA 1
ATOM 675 C C . LEU A 1 92 ? 5.169 2.580 4.569 1.00 96.94 92 LEU A C 1
ATOM 677 O O . LEU A 1 92 ? 5.016 2.447 5.782 1.00 96.94 92 LEU A O 1
ATOM 681 N N . ALA A 1 93 ? 4.416 3.404 3.842 1.00 95.31 93 ALA A N 1
ATOM 682 C CA . ALA A 1 93 ? 3.363 4.226 4.420 1.00 95.31 93 ALA A CA 1
ATOM 683 C C . ALA A 1 93 ? 2.195 3.387 4.978 1.00 95.31 93 ALA A C 1
ATOM 685 O O . ALA A 1 93 ? 1.683 3.695 6.053 1.00 95.31 93 ALA A O 1
ATOM 686 N N . VAL A 1 94 ? 1.805 2.293 4.312 1.00 95.12 94 VAL A N 1
ATOM 687 C CA . VAL A 1 94 ? 0.805 1.352 4.855 1.00 95.12 94 VAL A CA 1
ATOM 688 C C . VAL A 1 94 ? 1.325 0.647 6.109 1.00 95.12 94 VAL A C 1
ATOM 690 O O . VAL A 1 94 ? 0.584 0.517 7.081 1.00 95.12 94 VAL A O 1
ATOM 693 N N . LEU A 1 95 ? 2.596 0.233 6.131 1.00 92.12 95 LEU A N 1
ATOM 694 C CA . LEU A 1 95 ? 3.191 -0.383 7.322 1.00 92.12 95 LEU A CA 1
ATOM 695 C C . LEU A 1 95 ? 3.271 0.593 8.501 1.00 92.12 95 LEU A C 1
ATOM 697 O O . LEU A 1 95 ? 2.990 0.208 9.633 1.00 92.12 95 LEU A O 1
ATOM 701 N N . ALA A 1 96 ? 3.592 1.861 8.247 1.00 90.56 96 ALA A N 1
ATOM 702 C CA . ALA A 1 96 ? 3.601 2.892 9.283 1.00 90.56 96 ALA A CA 1
ATOM 703 C C . ALA A 1 96 ? 2.214 3.077 9.932 1.00 90.56 96 ALA A C 1
ATOM 705 O O . ALA A 1 96 ? 2.121 3.309 11.137 1.00 90.56 96 ALA A O 1
ATOM 706 N N . ASN A 1 97 ? 1.133 2.883 9.168 1.00 85.00 97 ASN A N 1
ATOM 707 C CA . ASN A 1 97 ? -0.244 2.949 9.668 1.00 85.00 97 ASN A CA 1
ATOM 708 C C . ASN A 1 97 ? -0.641 1.770 10.579 1.00 85.00 97 ASN A C 1
ATOM 710 O O . ASN A 1 97 ? -1.683 1.838 11.231 1.00 85.00 97 ASN A O 1
ATOM 714 N N . VAL A 1 98 ? 0.181 0.720 10.691 1.00 82.62 98 VAL A N 1
ATOM 715 C CA . VAL A 1 98 ? -0.030 -0.355 11.677 1.00 82.62 98 VAL A CA 1
ATOM 716 C C . VAL A 1 98 ? 0.163 0.168 13.102 1.00 82.62 98 VAL A C 1
ATOM 718 O O . VAL A 1 98 ? -0.520 -0.275 14.022 1.00 82.62 98 VAL A O 1
ATOM 721 N N . TRP A 1 99 ? 1.053 1.145 13.300 1.00 80.06 99 TRP A N 1
ATOM 722 C CA . TRP A 1 99 ? 1.349 1.680 14.628 1.00 80.06 99 TRP A CA 1
ATOM 723 C C . TRP A 1 99 ? 0.120 2.273 15.345 1.00 80.06 99 TRP A C 1
ATOM 725 O O . TRP A 1 99 ? -0.146 1.848 16.472 1.00 80.06 99 TRP A O 1
ATOM 735 N N . PRO A 1 100 ? -0.674 3.177 14.729 1.00 70.88 100 PRO A N 1
ATOM 736 C CA . PRO A 1 100 ? -1.936 3.635 15.308 1.00 70.88 100 PRO A CA 1
ATOM 737 C C . PRO A 1 100 ? -2.885 2.491 15.683 1.00 70.88 100 PRO A C 1
ATOM 739 O O . PRO A 1 100 ? -3.451 2.510 16.769 1.00 70.88 100 PRO A O 1
ATOM 742 N N . ILE A 1 101 ? -3.020 1.469 14.833 1.00 72.69 101 ILE A N 1
ATOM 743 C CA . ILE A 1 101 ? -3.931 0.336 15.074 1.00 72.69 101 ILE A CA 1
ATOM 744 C C . ILE A 1 101 ? -3.530 -0.435 16.340 1.00 72.69 101 ILE A C 1
ATOM 746 O O . ILE A 1 101 ? -4.392 -0.860 17.101 1.00 72.69 101 ILE A O 1
ATOM 750 N N . LEU A 1 102 ? -2.227 -0.583 16.596 1.00 73.81 102 LEU A N 1
ATOM 751 C CA . LEU A 1 102 ? -1.715 -1.283 17.779 1.00 73.81 102 LEU A CA 1
ATOM 752 C C . LEU A 1 102 ? -1.734 -0.428 19.055 1.00 73.81 102 LEU A C 1
ATOM 754 O O . LEU A 1 102 ? -1.674 -0.974 20.155 1.00 73.81 102 LEU A O 1
ATOM 758 N N . ARG A 1 103 ? -1.741 0.904 18.924 1.00 74.06 103 ARG A N 1
ATOM 759 C CA . ARG A 1 103 ? -1.597 1.838 20.055 1.00 74.06 103 ARG A CA 1
ATOM 760 C C . ARG A 1 103 ? -2.896 2.501 20.495 1.00 74.06 103 ARG A C 1
ATOM 762 O O . ARG A 1 103 ? -2.953 2.955 21.634 1.00 74.06 103 ARG A O 1
ATOM 769 N N . VAL A 1 104 ? -3.912 2.582 19.640 1.00 66.88 104 VAL A N 1
ATOM 770 C CA . VAL A 1 104 ? -5.213 3.154 20.008 1.00 66.88 104 VAL A CA 1
ATOM 771 C C . VAL A 1 104 ? -5.961 2.134 20.871 1.00 66.88 104 VAL A C 1
ATOM 773 O O . VAL A 1 104 ? -6.692 1.287 20.372 1.00 66.88 104 VAL A O 1
ATOM 776 N N . SER A 1 105 ? -5.753 2.201 22.188 1.00 59.09 105 SER A N 1
ATOM 777 C CA . SER A 1 105 ? -6.459 1.385 23.190 1.00 59.09 105 SER A CA 1
ATOM 778 C C . SER A 1 105 ? -7.842 1.939 23.567 1.00 59.09 105 SER A C 1
ATOM 780 O O . SER A 1 105 ? -8.542 1.344 24.381 1.00 59.09 105 SER A O 1
ATOM 782 N N . GLY A 1 106 ? -8.251 3.070 22.986 1.00 62.56 106 GLY A N 1
ATOM 783 C CA . GLY A 1 106 ? -9.557 3.688 23.196 1.00 62.56 106 GLY A CA 1
ATOM 784 C C . GLY A 1 106 ? -9.653 5.072 22.553 1.00 62.56 106 GLY A C 1
ATOM 785 O O . GLY A 1 106 ? -8.649 5.653 22.152 1.00 62.56 106 GLY A O 1
ATOM 786 N N . CYS A 1 107 ? -10.874 5.599 22.466 1.00 69.62 107 CYS A N 1
ATOM 787 C CA . CYS A 1 107 ? -11.166 6.954 21.977 1.00 69.62 107 CYS A CA 1
ATOM 788 C C . CYS A 1 107 ? -11.186 8.006 23.101 1.00 69.62 107 CYS A C 1
ATOM 790 O O . CYS A 1 107 ? -11.747 9.088 22.939 1.00 69.62 107 CYS A O 1
ATOM 792 N N . THR A 1 108 ? -10.617 7.679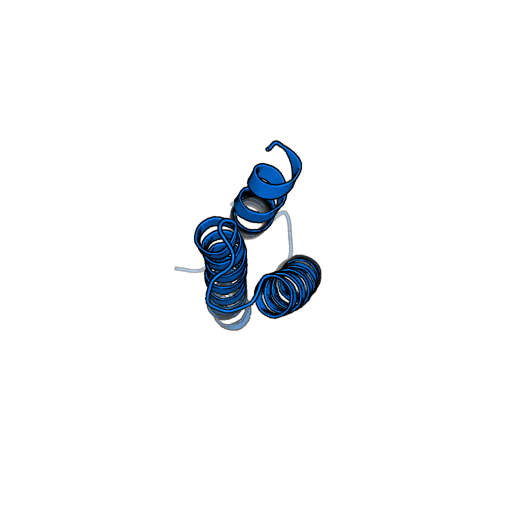 24.260 1.00 57.41 108 THR A N 1
ATOM 793 C CA . THR A 1 108 ? -10.524 8.574 25.412 1.00 57.41 108 THR A CA 1
ATOM 794 C C . THR A 1 108 ? -9.249 9.397 25.284 1.00 57.41 108 THR A C 1
ATOM 796 O O . THR A 1 108 ? -8.154 8.841 25.384 1.00 57.41 108 THR A O 1
ATOM 799 N N . GLY A 1 109 ? -9.408 10.692 25.005 1.00 54.66 109 GLY A N 1
ATOM 800 C CA . GLY A 1 109 ? -8.361 11.679 25.276 1.00 54.66 109 GLY A CA 1
ATOM 801 C C . GLY A 1 109 ? -8.013 11.726 26.757 1.00 54.66 109 GLY A C 1
ATOM 802 O O . GLY A 1 109 ? -8.903 11.397 27.576 1.00 54.66 109 GLY A O 1
#